Protein AF-A0A7J7SSD9-F1 (afdb_monomer)

InterPro domains:
  IPR002909 IPT domain [PF01833] (37-79)
  IPR013783 Immunoglobulin-like fold [G3DSA:2.60.40.10] (35-80)
  IPR014756 Immunoglobulin E-set [SSF81296] (34-80)
  IPR031148 Plexin family [PTHR22625] (8-79)

Radius of gyration: 19.45 Å; Cα contacts (8 Å, |Δi|>4): 83; chains: 1; bounding box: 34×26×55 Å

Foldseek 3Di:
DDDDPPPDQKAWDKDADPDPDPVRIDTDPDIDGHDDWDWDDKPPPDDDPVDPDDMDTDTPPQVPDDDDWDDDPPDTDDDDD

Sequence (81 aa):
MGHALVGTTSGPVRLCIGECKPEFMTKSHQQYTFVNPSVLSLNPIRGPESGGTMVTITGRYLGAGSSVAVYLGNQTCEFYG

Secondary structure (DSSP, 8-state):
-PPPPTT-SEEEEEEESSS--GGGEEEEEEEEE----EEEEEESS---TT-----EEEEESTT-SS---EEETTEEEPP--

Structure (mmCIF, N/CA/C/O backbone):
data_AF-A0A7J7SSD9-F1
#
_entry.id   AF-A0A7J7SSD9-F1
#
loop_
_atom_site.group_PDB
_atom_site.id
_atom_site.type_symbol
_atom_site.label_atom_id
_atom_site.label_alt_id
_atom_site.label_comp_id
_atom_site.label_asym_id
_atom_site.label_entity_id
_atom_site.label_seq_id
_atom_site.pdbx_PDB_ins_code
_atom_site.Cartn_x
_atom_site.Cartn_y
_atom_site.Cartn_z
_atom_site.occupancy
_atom_site.B_iso_or_equiv
_atom_site.auth_seq_id
_atom_site.auth_comp_id
_atom_site.auth_asym_id
_atom_site.auth_atom_id
_atom_site.pdbx_PDB_model_num
ATOM 1 N N . MET A 1 1 ? 2.419 11.834 -15.894 1.00 37.62 1 MET A N 1
ATOM 2 C CA . MET A 1 1 ? 1.970 10.565 -15.283 1.00 37.62 1 MET A CA 1
ATOM 3 C C . MET A 1 1 ? 1.251 9.779 -16.365 1.00 37.62 1 MET A C 1
ATOM 5 O O . MET A 1 1 ? 0.335 10.325 -16.961 1.00 37.62 1 MET A O 1
ATOM 9 N N . GLY A 1 2 ? 1.745 8.597 -16.738 1.00 40.84 2 GLY A N 1
ATOM 10 C CA . GLY A 1 2 ? 1.163 7.823 -17.838 1.00 40.84 2 GLY A CA 1
ATOM 11 C C . GLY A 1 2 ? -0.167 7.211 -17.415 1.00 40.84 2 GLY A C 1
ATOM 12 O O . GLY A 1 2 ? -0.212 6.472 -16.437 1.00 40.84 2 GLY A O 1
ATOM 13 N N . HIS A 1 3 ? -1.242 7.534 -18.130 1.00 43.19 3 HIS A N 1
ATOM 14 C CA . HIS A 1 3 ? -2.533 6.884 -17.943 1.00 43.19 3 HIS A CA 1
ATOM 15 C C . HIS A 1 3 ? -2.421 5.432 -18.427 1.00 43.19 3 HIS A C 1
ATOM 17 O O . HIS A 1 3 ? -2.104 5.190 -19.592 1.00 43.19 3 HIS A O 1
ATOM 23 N N . ALA A 1 4 ? -2.645 4.467 -17.532 1.00 47.97 4 ALA A N 1
ATOM 24 C CA . ALA A 1 4 ? -2.784 3.068 -17.916 1.00 47.97 4 ALA A CA 1
ATOM 25 C C . ALA A 1 4 ? -3.984 2.937 -18.867 1.00 47.97 4 ALA A C 1
ATOM 27 O O . ALA A 1 4 ? -5.087 3.378 -18.543 1.00 47.97 4 ALA A O 1
ATOM 28 N N . LEU A 1 5 ? -3.757 2.375 -20.057 1.00 52.88 5 LEU A N 1
ATOM 29 C CA . LEU A 1 5 ? -4.815 2.126 -21.033 1.00 52.88 5 LEU A CA 1
ATOM 30 C C . LEU A 1 5 ? -5.844 1.170 -20.420 1.00 52.88 5 LEU A C 1
ATOM 32 O O . LEU A 1 5 ? -5.484 0.105 -19.910 1.00 52.88 5 LEU A O 1
ATOM 36 N N . VAL A 1 6 ? -7.113 1.580 -20.468 1.00 50.81 6 VAL A N 1
ATOM 37 C CA . VAL A 1 6 ? -8.279 0.837 -19.975 1.00 50.81 6 VAL A CA 1
ATOM 38 C C . VAL A 1 6 ? -8.358 -0.492 -20.733 1.00 50.81 6 VAL A C 1
ATOM 40 O O . VAL A 1 6 ? -8.879 -0.557 -21.839 1.00 50.81 6 VAL A O 1
ATOM 43 N N . GLY A 1 7 ? -7.750 -1.540 -20.179 1.00 54.66 7 GLY A N 1
ATOM 44 C CA . GLY A 1 7 ? -7.651 -2.852 -20.825 1.00 54.66 7 GLY A CA 1
ATOM 45 C C . GLY A 1 7 ? -6.506 -3.728 -20.316 1.00 54.66 7 GLY A C 1
ATOM 46 O O . GLY A 1 7 ? -6.609 -4.948 -20.375 1.00 54.66 7 GLY A O 1
ATOM 47 N N . THR A 1 8 ? -5.450 -3.140 -19.748 1.00 58.94 8 THR A N 1
ATOM 48 C CA . THR A 1 8 ? -4.305 -3.898 -19.207 1.00 58.94 8 THR A CA 1
ATOM 49 C C . THR A 1 8 ? -4.109 -3.602 -17.723 1.00 58.94 8 THR A C 1
ATOM 51 O O . THR A 1 8 ? -3.578 -2.556 -17.362 1.00 58.94 8 THR A O 1
ATOM 54 N N . THR A 1 9 ? -4.523 -4.532 -16.853 1.00 83.75 9 THR A N 1
ATOM 55 C CA . THR A 1 9 ? -4.250 -4.492 -15.401 1.00 83.75 9 THR A CA 1
ATOM 56 C C . THR A 1 9 ? -2.833 -4.942 -15.058 1.00 83.75 9 THR A C 1
ATOM 58 O O . THR A 1 9 ? -2.411 -4.788 -13.920 1.00 83.75 9 THR A O 1
ATOM 61 N N . SER A 1 10 ? -2.083 -5.483 -16.019 1.00 91.69 10 SER A N 1
ATOM 62 C CA . SER A 1 10 ? -0.696 -5.909 -15.840 1.00 91.69 10 SER A CA 1
ATOM 63 C C . SER A 1 10 ? 0.131 -5.618 -17.092 1.00 91.69 10 SER A C 1
ATOM 65 O O . SER A 1 10 ? -0.407 -5.528 -18.196 1.00 91.69 10 SER A O 1
ATOM 67 N N . GLY A 1 11 ? 1.444 -5.466 -16.931 1.00 93.88 11 GLY A N 1
ATOM 68 C CA . GLY A 1 11 ? 2.374 -5.265 -18.038 1.00 93.88 11 GLY A CA 1
ATOM 69 C C . GLY A 1 11 ? 3.825 -5.565 -17.653 1.00 93.88 11 GLY A C 1
ATOM 70 O O . GLY A 1 11 ? 4.174 -5.530 -16.474 1.00 93.88 11 GLY A O 1
ATOM 71 N N . PRO A 1 12 ? 4.698 -5.886 -18.622 1.00 95.12 12 PRO A N 1
ATOM 72 C CA . PRO A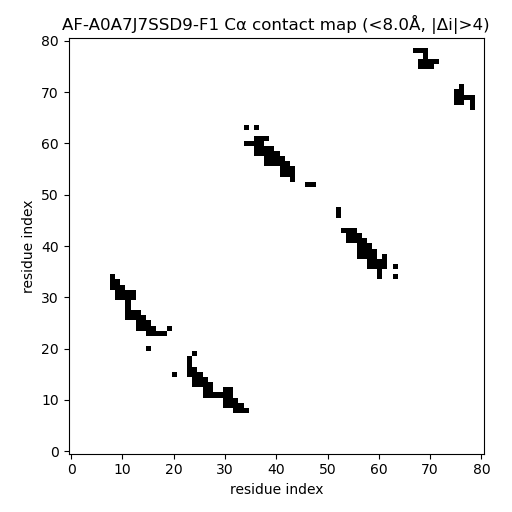 1 12 ? 6.106 -6.128 -18.342 1.00 95.12 12 PRO A CA 1
ATOM 73 C C . PRO A 1 12 ? 6.831 -4.818 -18.021 1.00 95.12 12 PRO A C 1
ATOM 75 O O . PRO A 1 12 ? 6.578 -3.780 -18.638 1.00 95.12 12 PRO A O 1
ATOM 78 N N . VAL A 1 13 ? 7.802 -4.885 -17.116 1.00 95.69 13 VAL A N 1
ATOM 79 C CA . VAL A 1 13 ? 8.773 -3.806 -16.929 1.00 95.69 13 VAL A CA 1
ATOM 80 C C . VAL A 1 13 ? 9.698 -3.794 -18.142 1.00 95.69 13 VAL A C 1
ATOM 82 O O . VAL A 1 13 ? 10.155 -4.848 -18.587 1.00 95.69 13 VAL A O 1
ATOM 85 N N . ARG A 1 14 ? 9.961 -2.610 -18.698 1.00 95.00 14 ARG A N 1
ATOM 86 C CA . ARG A 1 14 ? 10.868 -2.415 -19.837 1.00 95.00 14 ARG A CA 1
ATOM 87 C C . ARG A 1 14 ? 12.094 -1.644 -19.375 1.00 95.00 14 ARG A C 1
ATOM 89 O O . ARG A 1 14 ? 11.952 -0.619 -18.716 1.00 95.00 14 ARG A O 1
ATOM 96 N N . LEU A 1 15 ? 13.269 -2.118 -19.769 1.00 96.75 15 LEU A N 1
ATOM 97 C CA . LEU A 1 15 ? 14.542 -1.437 -19.557 1.00 96.75 15 LEU A CA 1
ATOM 98 C C . LEU A 1 15 ? 15.200 -1.184 -20.916 1.00 96.75 15 LEU A C 1
ATOM 100 O O . LEU A 1 15 ? 15.213 -2.080 -21.762 1.00 96.75 15 LEU A O 1
ATOM 104 N N . CYS A 1 16 ? 15.744 0.018 -21.105 1.00 96.75 16 CYS A N 1
ATOM 105 C CA . CYS A 1 16 ? 16.598 0.366 -22.240 1.00 96.75 16 CYS A CA 1
ATOM 106 C C . CYS A 1 16 ? 17.964 0.808 -21.715 1.00 96.75 16 CYS A C 1
ATOM 108 O O . CYS A 1 16 ? 18.033 1.633 -20.802 1.00 96.75 16 CYS A O 1
ATOM 110 N N . ILE A 1 17 ? 19.040 0.286 -22.299 1.00 96.38 17 ILE A N 1
ATOM 111 C CA . ILE A 1 17 ? 20.402 0.728 -21.995 1.00 96.38 17 ILE A CA 1
ATOM 112 C C . ILE A 1 17 ? 20.750 1.864 -22.959 1.00 96.38 17 ILE A C 1
ATOM 114 O O . ILE A 1 17 ? 21.057 1.629 -24.124 1.00 96.38 17 ILE A O 1
ATOM 118 N N . GLY A 1 18 ? 20.667 3.107 -22.483 1.00 93.88 18 GLY A N 1
ATOM 119 C CA . GLY A 1 18 ? 20.854 4.289 -23.326 1.00 93.88 18 GLY A CA 1
ATOM 120 C C . GLY A 1 18 ? 19.698 4.462 -24.314 1.00 93.88 18 GLY A C 1
ATOM 121 O O . GLY A 1 18 ? 18.648 4.986 -23.949 1.00 93.88 18 GLY A O 1
ATOM 122 N N . GLU A 1 19 ? 19.877 4.010 -25.556 1.00 92.25 19 GLU A N 1
ATOM 123 C CA . GLU A 1 19 ? 18.852 4.074 -26.603 1.00 92.25 19 GLU A CA 1
ATOM 124 C C . GLU A 1 19 ? 17.974 2.813 -26.616 1.00 92.25 19 GLU A C 1
ATOM 126 O O . GLU A 1 19 ? 18.457 1.692 -26.471 1.00 92.25 19 GLU A O 1
ATOM 131 N N . CYS A 1 20 ? 16.670 2.967 -26.864 1.00 93.25 20 CYS A N 1
ATOM 132 C CA . CYS A 1 20 ? 15.733 1.843 -26.977 1.00 93.25 20 CYS A CA 1
ATOM 133 C C . CYS A 1 20 ? 15.809 1.144 -28.351 1.00 93.25 20 CYS A C 1
ATOM 135 O O . CYS A 1 20 ? 14.801 1.016 -29.049 1.00 93.25 20 CYS A O 1
ATOM 137 N N . LYS A 1 21 ? 17.006 0.700 -28.750 1.00 95.94 21 LYS A N 1
ATOM 138 C CA . LYS A 1 21 ? 17.204 -0.185 -29.909 1.00 95.94 21 LYS A CA 1
ATOM 139 C C . LYS A 1 21 ? 16.929 -1.640 -29.517 1.00 95.94 21 LYS A C 1
ATOM 141 O O . LYS A 1 21 ? 17.171 -1.987 -28.360 1.00 95.94 21 LYS A O 1
ATOM 146 N N . PRO A 1 22 ? 16.445 -2.501 -30.432 1.00 93.69 22 PRO A N 1
ATOM 147 C CA . PRO A 1 22 ? 16.095 -3.886 -30.113 1.00 93.69 22 PRO A CA 1
ATOM 148 C C . PRO A 1 22 ? 17.196 -4.660 -29.372 1.00 93.69 22 PRO A C 1
ATOM 150 O O . PRO A 1 22 ? 16.881 -5.381 -28.430 1.00 93.69 22 PRO A O 1
ATOM 153 N N . GLU A 1 23 ? 18.468 -4.461 -29.728 1.00 94.94 23 GLU A N 1
ATOM 154 C CA . GLU A 1 23 ? 19.621 -5.091 -29.067 1.00 94.94 23 GLU A CA 1
ATOM 155 C C . GLU A 1 23 ? 19.909 -4.600 -27.633 1.00 94.94 23 GLU A C 1
ATOM 157 O O . GLU A 1 23 ? 20.552 -5.310 -26.864 1.00 94.94 23 GLU A O 1
ATOM 162 N N . PHE A 1 24 ? 19.418 -3.418 -27.246 1.00 96.62 24 PHE A N 1
ATOM 163 C CA . PHE A 1 24 ? 19.656 -2.797 -25.932 1.00 96.62 24 PHE A CA 1
ATOM 164 C C . PHE A 1 24 ? 18.399 -2.731 -25.061 1.00 96.62 24 PHE A C 1
ATOM 166 O O . PHE A 1 24 ? 18.355 -2.006 -24.062 1.00 96.62 24 PHE A O 1
ATOM 173 N N . MET A 1 25 ? 17.365 -3.486 -25.431 1.00 97.12 25 MET A N 1
ATOM 174 C CA . MET A 1 25 ? 16.113 -3.563 -24.697 1.00 97.12 25 MET A CA 1
ATOM 175 C C . MET A 1 25 ? 15.926 -4.924 -24.043 1.00 97.12 25 MET A C 1
ATOM 177 O O . MET A 1 25 ? 16.126 -5.967 -24.656 1.00 97.12 25 MET A O 1
ATOM 181 N N . THR A 1 26 ? 15.420 -4.912 -22.815 1.00 95.88 26 THR A N 1
ATOM 182 C CA . THR A 1 26 ? 14.938 -6.126 -22.155 1.00 95.88 26 THR A CA 1
ATOM 183 C C . THR A 1 26 ? 13.577 -5.900 -21.507 1.00 95.88 26 THR A C 1
ATOM 185 O O . THR A 1 26 ? 13.135 -4.765 -21.284 1.00 95.88 26 THR A O 1
ATOM 188 N N . LYS A 1 27 ? 12.881 -7.006 -21.251 1.00 96.81 27 LYS A N 1
ATOM 189 C CA . LYS A 1 27 ? 11.580 -7.048 -20.588 1.00 96.81 27 LYS A CA 1
ATOM 190 C C . LYS A 1 27 ? 11.659 -7.996 -19.400 1.00 96.81 27 LYS A C 1
ATOM 192 O O . LYS A 1 27 ? 12.326 -9.025 -19.475 1.00 96.81 27 LYS A O 1
ATOM 197 N N . SER A 1 28 ? 10.962 -7.668 -18.319 1.00 96.94 28 SER A N 1
ATOM 198 C CA . SER A 1 28 ? 10.846 -8.577 -17.181 1.00 96.94 28 SER A CA 1
ATOM 199 C C . SER A 1 28 ? 10.137 -9.874 -17.579 1.00 96.94 28 SER A C 1
ATOM 201 O O . SER A 1 28 ? 9.180 -9.857 -18.353 1.00 96.94 28 SER A O 1
ATOM 203 N N . HIS A 1 29 ? 10.584 -10.998 -17.013 1.00 96.25 29 HIS A N 1
ATOM 204 C CA . HIS A 1 29 ? 9.921 -12.291 -17.199 1.00 96.25 29 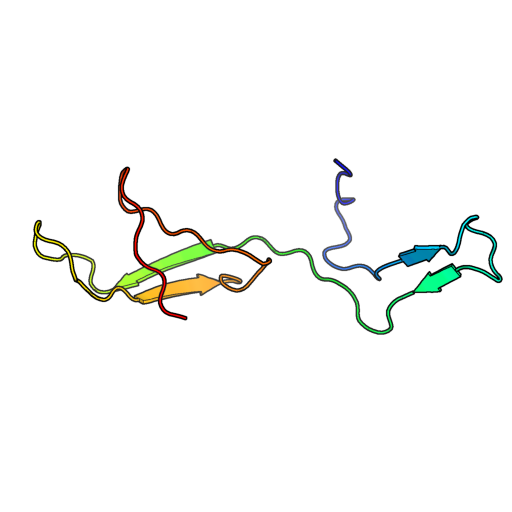HIS A CA 1
ATOM 205 C C . HIS A 1 29 ? 8.527 -12.304 -16.546 1.00 96.25 29 HIS A C 1
ATOM 207 O O . HIS A 1 29 ? 7.567 -12.811 -17.119 1.00 96.25 29 HIS A O 1
ATOM 213 N N . GLN A 1 30 ? 8.406 -11.692 -15.362 1.00 95.69 30 GLN A N 1
ATOM 214 C CA . GLN A 1 30 ? 7.134 -11.511 -14.662 1.00 95.69 30 GLN A CA 1
ATOM 215 C C . GLN A 1 30 ? 6.477 -10.180 -15.045 1.00 95.69 30 GLN A C 1
ATOM 217 O O . GLN A 1 30 ? 7.160 -9.167 -15.214 1.00 95.69 30 GLN A O 1
ATOM 222 N N . GLN A 1 31 ? 5.147 -10.159 -15.132 1.00 94.75 31 GLN A N 1
ATOM 223 C CA . GLN A 1 31 ? 4.388 -8.926 -15.346 1.00 94.75 31 GLN A CA 1
ATOM 224 C C . GLN A 1 31 ? 4.160 -8.180 -14.026 1.00 94.75 31 GLN A C 1
ATOM 226 O O . GLN A 1 31 ? 3.779 -8.780 -13.019 1.00 94.75 31 GLN A O 1
ATOM 231 N N . TYR A 1 32 ? 4.345 -6.862 -14.051 1.00 95.00 32 TYR A N 1
ATOM 232 C CA . TYR A 1 32 ? 3.910 -5.959 -12.993 1.00 95.00 32 TYR A CA 1
ATOM 233 C C . TYR A 1 32 ? 2.390 -5.811 -13.046 1.00 95.00 32 TYR A C 1
ATOM 235 O O . TYR A 1 32 ? 1.836 -5.645 -14.129 1.00 95.00 32 TYR A O 1
ATOM 243 N N . THR A 1 33 ? 1.719 -5.868 -11.897 1.00 93.69 33 THR A N 1
ATOM 244 C CA . THR A 1 33 ? 0.254 -5.796 -11.818 1.00 93.69 33 THR A CA 1
ATOM 245 C C . THR A 1 33 ? -0.177 -4.522 -11.109 1.00 93.69 33 THR A C 1
ATOM 247 O O . THR A 1 33 ? 0.277 -4.223 -10.008 1.00 93.69 33 THR A O 1
ATOM 250 N N . PHE A 1 34 ? -1.078 -3.791 -11.751 1.00 93.69 34 PHE A N 1
ATOM 251 C CA . PHE A 1 34 ? -1.746 -2.611 -11.236 1.00 93.69 34 PHE A CA 1
ATOM 252 C C . PHE A 1 34 ? -3.029 -3.037 -10.530 1.00 93.69 34 PHE A C 1
ATOM 254 O O . PHE A 1 34 ? -3.896 -3.696 -11.106 1.00 93.69 34 PHE A O 1
ATOM 261 N N . VAL A 1 35 ? -3.146 -2.644 -9.268 1.00 93.00 35 VAL A N 1
ATOM 262 C CA . VAL A 1 35 ? -4.283 -2.958 -8.404 1.00 93.00 35 VAL A CA 1
ATOM 263 C C . VAL A 1 35 ? -4.741 -1.699 -7.687 1.00 93.00 35 VAL A C 1
ATOM 265 O O . VAL A 1 35 ? -3.971 -0.753 -7.532 1.00 93.00 35 VAL A O 1
ATOM 268 N N . ASN A 1 36 ? -5.993 -1.699 -7.236 1.00 93.50 36 ASN A N 1
ATOM 269 C CA . ASN A 1 36 ? -6.523 -0.657 -6.368 1.00 93.50 36 ASN A CA 1
ATOM 270 C C . ASN A 1 36 ? -6.723 -1.237 -4.956 1.00 93.50 36 ASN A C 1
ATOM 272 O O . ASN A 1 36 ? -7.600 -2.094 -4.791 1.00 93.50 36 ASN A O 1
ATOM 276 N N . PRO A 1 37 ? -5.911 -0.844 -3.958 1.00 95.44 37 PRO A N 1
ATOM 277 C CA . PRO A 1 37 ? -6.101 -1.268 -2.576 1.00 95.44 37 PRO A CA 1
ATOM 278 C C . PRO A 1 37 ? -7.461 -0.829 -2.032 1.00 95.44 37 PRO A C 1
ATOM 280 O O . PRO A 1 37 ? -7.895 0.300 -2.244 1.00 95.44 37 PRO A O 1
ATOM 283 N N . SER A 1 38 ? -8.136 -1.715 -1.302 1.00 96.31 38 SER A N 1
ATOM 284 C CA . SER A 1 38 ? -9.441 -1.414 -0.706 1.00 96.31 38 SER A CA 1
ATOM 285 C C . SER A 1 38 ? -9.545 -1.981 0.703 1.00 96.31 38 SER A C 1
ATOM 287 O O . SER A 1 38 ? -9.358 -3.185 0.894 1.00 96.31 38 SER A O 1
ATOM 289 N N . VAL A 1 39 ? -9.900 -1.141 1.671 1.00 97.19 39 VAL A N 1
ATOM 290 C CA . VAL A 1 39 ? -10.179 -1.555 3.052 1.00 97.19 39 VAL A CA 1
ATOM 291 C C . VAL A 1 39 ? -11.615 -2.073 3.156 1.00 97.19 39 VAL A C 1
ATOM 293 O 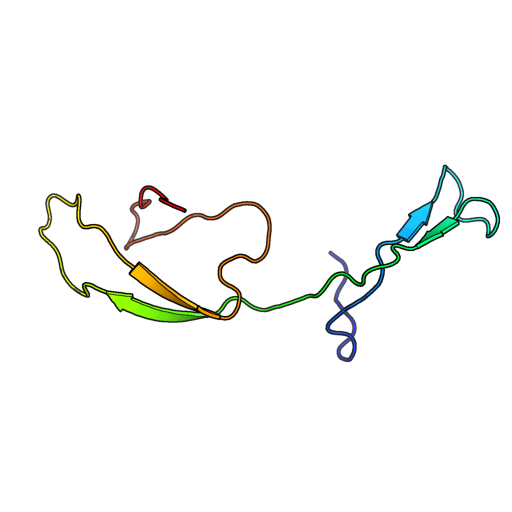O . VAL A 1 39 ? -12.529 -1.478 2.592 1.00 97.19 39 VAL A O 1
ATOM 296 N N . LEU A 1 40 ? -11.808 -3.185 3.867 1.00 97.50 40 LEU A N 1
ATOM 297 C CA . LEU A 1 40 ? -13.112 -3.811 4.096 1.00 97.50 40 LEU A CA 1
ATOM 298 C C . LEU A 1 40 ? -13.566 -3.664 5.549 1.00 97.50 40 LEU A C 1
ATOM 300 O O . LEU A 1 40 ? -14.716 -3.320 5.804 1.00 97.50 40 LEU A O 1
ATOM 304 N N . SER A 1 41 ? -12.684 -3.960 6.500 1.00 97.81 41 SER A N 1
ATO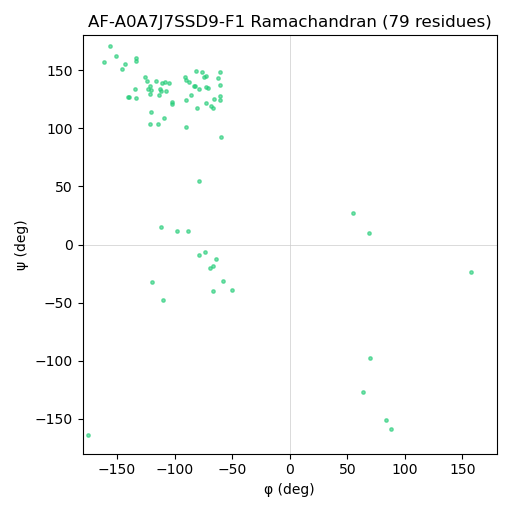M 305 C CA . SER A 1 41 ? -13.021 -3.925 7.919 1.00 97.81 41 SER A CA 1
ATOM 306 C C . SER A 1 41 ? -11.811 -3.607 8.786 1.00 97.81 41 SER A C 1
ATOM 30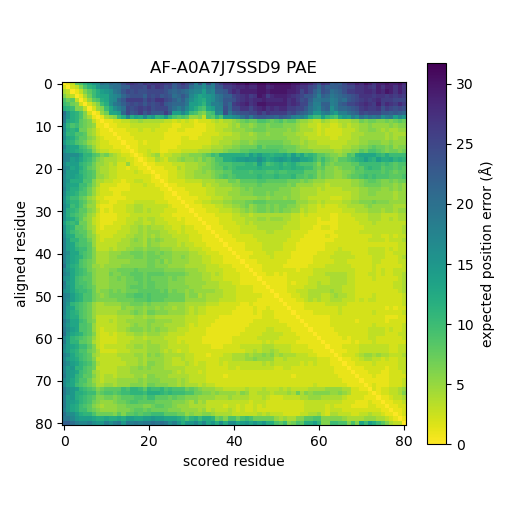8 O O . SER A 1 41 ? -10.658 -3.720 8.364 1.00 97.81 41 SER A O 1
ATOM 310 N N . LEU A 1 42 ? -12.106 -3.196 10.014 1.00 96.94 42 LEU A N 1
ATOM 311 C CA . LEU A 1 42 ? -11.140 -2.809 11.026 1.00 96.94 42 LEU A CA 1
ATOM 312 C C . LEU A 1 42 ? -11.536 -3.474 12.348 1.00 96.94 42 LEU A C 1
ATOM 314 O O . LEU A 1 42 ? -12.709 -3.450 12.718 1.00 96.94 42 LEU A O 1
ATOM 318 N N . ASN A 1 43 ? -10.580 -4.079 13.051 1.00 97.06 43 ASN A N 1
ATOM 319 C CA . ASN A 1 43 ? -10.814 -4.732 14.336 1.00 97.06 43 ASN A CA 1
ATOM 320 C C . ASN A 1 43 ? -9.647 -4.478 15.310 1.00 97.06 43 ASN A C 1
ATOM 322 O O . ASN A 1 43 ? -8.514 -4.789 14.949 1.00 97.06 43 ASN A O 1
ATOM 326 N N . PRO A 1 44 ? -9.889 -3.984 16.537 1.00 97.31 44 PRO A N 1
ATOM 327 C CA . PRO A 1 44 ? -11.187 -3.595 17.092 1.00 97.31 44 PRO A CA 1
ATOM 328 C C . PRO A 1 44 ? -11.676 -2.245 16.543 1.00 97.31 44 PRO A C 1
ATOM 330 O O . PRO A 1 44 ? -10.882 -1.351 16.284 1.00 97.31 44 PRO A O 1
ATOM 333 N N . ILE A 1 45 ? -12.999 -2.067 16.422 1.00 96.75 45 ILE A N 1
ATOM 334 C CA . ILE A 1 45 ? -13.615 -0.811 15.933 1.00 96.75 45 ILE A CA 1
ATOM 335 C C . ILE A 1 45 ? -13.577 0.347 16.947 1.00 96.75 45 ILE A C 1
ATOM 337 O O . ILE A 1 45 ? -14.014 1.454 16.641 1.00 96.75 45 ILE A O 1
ATOM 341 N N . ARG A 1 46 ? -13.130 0.083 18.178 1.00 96.06 46 ARG A N 1
ATOM 342 C CA . ARG A 1 46 ? -13.045 1.043 19.283 1.00 96.06 46 ARG A CA 1
ATOM 343 C C . ARG A 1 46 ? -11.821 0.736 20.139 1.00 96.06 46 ARG A C 1
ATOM 345 O O . ARG A 1 46 ? -11.441 -0.425 20.271 1.00 96.06 46 ARG A O 1
ATOM 352 N N . GLY A 1 47 ? -11.276 1.772 20.762 1.00 96.31 47 GLY A N 1
ATOM 353 C CA . GLY A 1 47 ? -10.179 1.699 21.721 1.00 96.31 47 GLY A CA 1
ATOM 354 C C . GLY A 1 47 ? -10.196 2.912 22.660 1.00 96.31 47 GLY A C 1
ATOM 355 O O . GLY A 1 47 ? -10.992 3.831 22.441 1.00 96.31 47 GLY A O 1
ATOM 356 N N . PRO A 1 48 ? -9.376 2.911 23.721 1.00 97.81 48 PRO A N 1
ATOM 357 C CA . PRO A 1 48 ? -9.199 4.066 24.595 1.00 97.81 48 PRO A CA 1
ATOM 358 C C . PRO A 1 48 ? -8.655 5.283 23.837 1.00 97.81 48 PRO A C 1
ATOM 360 O O . PRO A 1 48 ? -7.844 5.149 22.922 1.00 97.81 48 PRO A O 1
ATOM 363 N N . GLU A 1 49 ? -9.046 6.479 24.283 1.00 95.56 49 GLU A N 1
ATOM 364 C CA . GLU A 1 49 ? -8.560 7.757 23.739 1.00 95.56 49 GLU A CA 1
ATOM 365 C C . GLU A 1 49 ? -7.034 7.891 23.832 1.00 95.56 49 GLU A C 1
ATOM 367 O O . GLU A 1 49 ? -6.402 8.459 22.947 1.00 95.56 49 GLU A O 1
ATOM 372 N N . SER A 1 50 ? -6.425 7.294 24.861 1.00 96.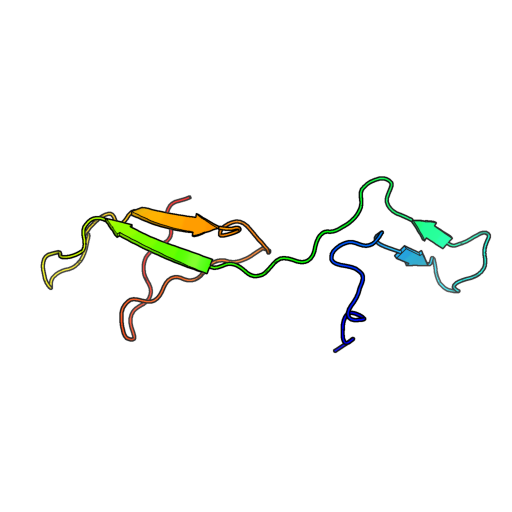50 50 SER A N 1
ATOM 373 C CA . SER A 1 50 ? -4.971 7.275 25.046 1.00 96.50 50 SER A CA 1
ATOM 374 C C . SER A 1 50 ? -4.202 6.527 23.943 1.00 96.50 50 SER A C 1
ATOM 376 O O . SER A 1 50 ? -2.981 6.644 23.886 1.00 96.50 50 SER A O 1
ATOM 378 N N . GLY A 1 51 ? -4.874 5.763 23.073 1.00 96.19 51 GLY A N 1
ATOM 379 C CA . GLY A 1 51 ? -4.243 5.031 21.973 1.00 96.19 51 GLY A CA 1
ATOM 380 C C . GLY A 1 51 ? -3.662 3.674 22.385 1.00 96.19 51 GLY A C 1
ATOM 381 O O . GLY A 1 51 ? -4.196 2.991 23.256 1.00 96.19 51 GLY A O 1
ATOM 382 N N . GLY A 1 52 ? -2.609 3.229 21.689 1.00 95.38 52 GLY A N 1
ATOM 383 C CA . GLY A 1 52 ? -1.938 1.943 21.951 1.00 95.38 52 GLY A CA 1
ATOM 384 C C . GLY A 1 52 ? -2.761 0.695 21.604 1.00 95.38 52 GLY A C 1
ATOM 385 O O . GLY A 1 52 ? -2.385 -0.421 21.951 1.00 95.38 52 GLY A O 1
ATOM 386 N N . THR A 1 53 ? -3.900 0.864 20.928 1.00 95.75 53 THR A N 1
ATOM 387 C CA . THR A 1 53 ? -4.744 -0.260 20.516 1.00 95.75 53 THR A CA 1
ATOM 388 C C . THR A 1 53 ? -4.172 -0.895 19.258 1.00 95.75 53 THR A C 1
ATOM 390 O O . THR A 1 53 ? -4.120 -0.251 18.213 1.00 95.75 53 THR A O 1
ATOM 393 N N . MET A 1 54 ? -3.781 -2.167 19.341 1.00 96.50 54 MET A N 1
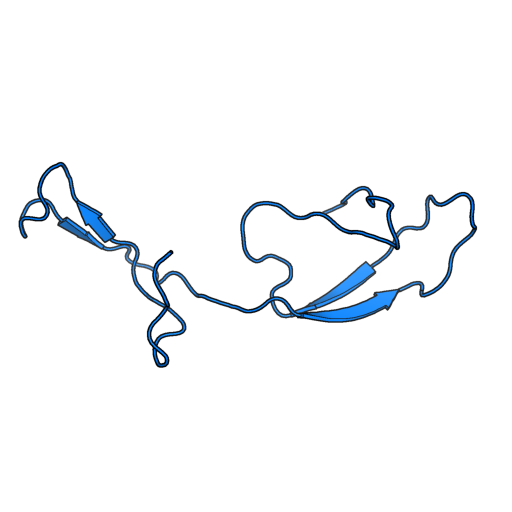ATOM 394 C CA . MET A 1 54 ? -3.387 -2.931 18.161 1.00 96.50 54 MET A CA 1
ATOM 395 C C . MET A 1 54 ? -4.608 -3.141 17.264 1.00 96.50 54 MET A C 1
ATOM 397 O O . MET A 1 54 ? -5.589 -3.767 17.669 1.00 96.50 54 MET A O 1
ATOM 401 N N . VAL A 1 55 ? -4.542 -2.605 16.049 1.00 96.38 55 VAL A N 1
ATOM 402 C CA . VAL A 1 55 ? -5.641 -2.643 15.085 1.00 96.38 55 VAL A CA 1
ATOM 403 C C . VAL A 1 55 ? -5.266 -3.530 13.907 1.00 96.38 55 VAL A C 1
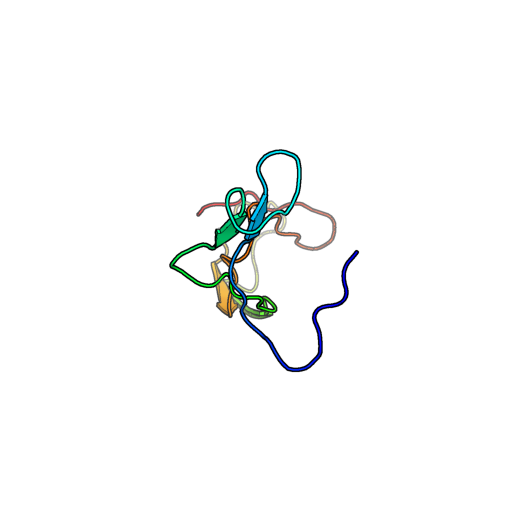ATOM 405 O O . VAL A 1 55 ? -4.202 -3.399 13.315 1.00 96.38 55 VAL A O 1
ATOM 408 N N . THR A 1 56 ? -6.177 -4.421 13.539 1.00 96.94 56 THR A N 1
ATOM 409 C CA . THR A 1 56 ? -6.101 -5.255 12.341 1.00 96.94 56 THR A CA 1
ATOM 410 C C . THR A 1 56 ? -7.013 -4.679 11.265 1.00 96.94 56 THR A C 1
ATOM 412 O O . THR A 1 56 ? -8.225 -4.569 11.464 1.00 96.94 56 THR A O 1
ATOM 415 N N . ILE A 1 57 ? -6.441 -4.336 10.111 1.00 96.81 57 ILE A N 1
ATOM 416 C CA . ILE A 1 57 ? -7.180 -3.871 8.932 1.00 96.81 57 ILE A CA 1
ATOM 417 C C . ILE A 1 57 ? -7.272 -5.027 7.938 1.00 96.81 57 ILE A C 1
ATOM 419 O O . ILE A 1 57 ? -6.258 -5.566 7.502 1.00 96.81 57 ILE A O 1
ATOM 423 N N . THR A 1 58 ? -8.491 -5.404 7.560 1.00 97.62 58 THR A N 1
ATOM 424 C CA . THR A 1 58 ? -8.742 -6.422 6.532 1.00 97.62 58 THR A CA 1
ATOM 425 C C . THR A 1 58 ? -9.203 -5.746 5.251 1.00 97.62 58 THR A C 1
ATOM 427 O O . THR A 1 58 ? -10.007 -4.813 5.277 1.00 97.62 58 THR A O 1
ATOM 430 N N . GLY A 1 59 ? -8.716 -6.218 4.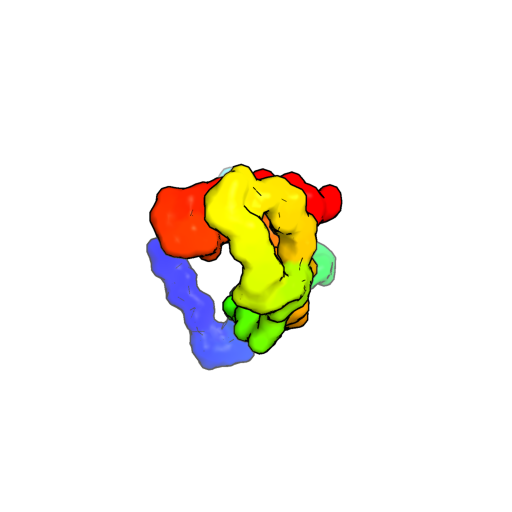108 1.00 97.25 59 GLY A N 1
ATOM 431 C CA . GLY A 1 59 ? -9.022 -5.628 2.812 1.00 97.25 59 GLY A CA 1
ATOM 432 C C . GLY A 1 59 ? -8.430 -6.421 1.655 1.00 97.25 59 GLY A C 1
ATOM 433 O O . GLY A 1 59 ? -8.031 -7.574 1.808 1.00 97.25 59 GLY A O 1
ATOM 434 N N . ARG A 1 60 ? -8.370 -5.793 0.483 1.00 97.12 60 ARG A N 1
ATOM 435 C CA . ARG A 1 60 ? -7.777 -6.351 -0.737 1.00 97.12 60 ARG A CA 1
ATOM 436 C C . ARG A 1 60 ? -6.573 -5.515 -1.140 1.00 97.12 60 ARG A C 1
ATOM 438 O O . ARG A 1 60 ? -6.620 -4.291 -1.050 1.00 97.12 60 ARG A O 1
ATOM 445 N N . TYR A 1 61 ? -5.520 -6.188 -1.599 1.00 96.69 61 TYR A N 1
ATOM 446 C CA . TYR A 1 61 ? -4.301 -5.569 -2.134 1.00 96.69 61 TYR A CA 1
ATOM 447 C C . TYR A 1 61 ? -3.607 -4.560 -1.196 1.00 96.69 61 TYR A C 1
ATOM 449 O O . TYR A 1 61 ? -2.918 -3.663 -1.668 1.00 96.69 61 TYR A O 1
ATOM 457 N N . LEU A 1 62 ? -3.761 -4.697 0.126 1.00 95.69 62 LEU A N 1
ATOM 458 C CA . LEU A 1 62 ? -3.197 -3.747 1.100 1.00 95.69 62 LEU A CA 1
ATOM 459 C C . LEU A 1 62 ? -1.658 -3.745 1.145 1.00 95.69 62 LEU A C 1
ATOM 461 O O . LEU A 1 62 ? -1.070 -2.776 1.604 1.00 95.69 62 LEU A O 1
ATOM 465 N N . GLY A 1 63 ? -1.012 -4.801 0.640 1.00 93.81 63 GLY A N 1
ATOM 466 C CA . GLY A 1 63 ? 0.446 -4.878 0.488 1.00 93.81 63 GLY A CA 1
ATOM 467 C C . GLY A 1 63 ? 0.980 -4.328 -0.841 1.00 93.81 63 GLY A C 1
ATOM 468 O O . GLY A 1 63 ? 2.120 -4.610 -1.193 1.00 93.81 63 GLY A O 1
ATOM 469 N N . ALA A 1 64 ? 0.163 -3.628 -1.636 1.00 95.31 64 ALA A N 1
ATOM 470 C CA . ALA A 1 64 ? 0.616 -3.047 -2.896 1.00 95.31 64 ALA A CA 1
ATOM 471 C C . ALA A 1 64 ? 1.493 -1.803 -2.667 1.00 95.31 64 ALA A C 1
ATOM 473 O O . ALA A 1 64 ? 1.212 -0.982 -1.798 1.00 95.31 64 ALA A O 1
ATOM 474 N N . GLY A 1 65 ? 2.505 -1.620 -3.516 1.00 94.06 65 GLY A N 1
ATOM 475 C CA . GLY A 1 65 ? 3.424 -0.484 -3.432 1.00 94.06 65 GLY A CA 1
ATOM 476 C C . GLY A 1 65 ? 4.611 -0.748 -2.503 1.00 94.06 65 GLY A C 1
ATOM 477 O O . GLY A 1 65 ? 4.994 -1.894 -2.292 1.00 94.06 65 GLY A O 1
ATOM 478 N N . SER A 1 66 ? 5.236 0.325 -2.016 1.00 94.38 66 SER A N 1
ATOM 479 C CA . SER A 1 66 ? 6.475 0.248 -1.220 1.00 94.38 66 SER A CA 1
ATOM 480 C C . SER A 1 66 ? 6.340 0.818 0.188 1.00 94.38 66 SER A C 1
ATOM 482 O O . SER A 1 66 ? 6.990 0.322 1.100 1.00 94.38 66 SER A O 1
ATOM 484 N N . SER A 1 67 ? 5.506 1.844 0.370 1.00 94.69 67 SER A N 1
ATOM 485 C CA . SER A 1 67 ? 5.337 2.536 1.649 1.00 94.69 67 SER A CA 1
ATOM 486 C C . SER A 1 67 ? 3.876 2.517 2.065 1.00 94.69 67 SER A C 1
ATOM 488 O O . SER A 1 67 ? 2.991 2.717 1.232 1.00 94.69 67 SER A O 1
ATOM 490 N N . VAL A 1 68 ? 3.637 2.327 3.361 1.00 94.88 68 VAL A N 1
ATOM 491 C CA . VAL A 1 68 ? 2.304 2.313 3.966 1.00 94.88 68 VAL A CA 1
ATOM 492 C C . VAL A 1 68 ? 2.256 3.371 5.061 1.00 94.88 68 VAL A C 1
ATOM 494 O O . VAL A 1 68 ? 3.161 3.460 5.886 1.00 94.88 68 VAL A O 1
ATOM 497 N N . ALA A 1 69 ? 1.192 4.168 5.069 1.00 95.31 69 ALA A N 1
ATOM 498 C CA . ALA A 1 69 ? 0.874 5.093 6.147 1.00 95.31 69 ALA A CA 1
ATOM 499 C C . ALA A 1 69 ? -0.610 4.942 6.485 1.00 95.31 69 ALA A C 1
ATOM 501 O O . ALA A 1 69 ? -1.466 5.022 5.602 1.00 95.31 69 ALA A O 1
ATOM 502 N N . VAL A 1 70 ? -0.906 4.689 7.758 1.00 95.75 70 VAL A N 1
ATOM 503 C CA . VAL A 1 70 ? -2.272 4.498 8.255 1.00 95.75 70 VAL A CA 1
ATOM 504 C C . VAL A 1 70 ? -2.666 5.722 9.071 1.00 95.75 70 VAL A C 1
ATOM 506 O O . VAL A 1 70 ? -1.910 6.155 9.939 1.00 95.75 70 VAL A O 1
ATOM 509 N N . TYR A 1 71 ? -3.857 6.259 8.805 1.00 95.50 71 TYR A N 1
ATOM 510 C CA . TYR A 1 71 ? -4.380 7.448 9.472 1.00 95.50 71 TYR A CA 1
ATOM 511 C C . TYR A 1 71 ? -5.704 7.138 10.171 1.00 95.50 71 TYR A C 1
ATOM 513 O O . TYR A 1 71 ? -6.625 6.601 9.555 1.00 95.50 71 TYR A O 1
ATOM 521 N N . LEU A 1 72 ? -5.805 7.504 11.450 1.00 94.19 72 LEU A N 1
ATOM 522 C CA . LEU A 1 72 ? -7.058 7.529 12.205 1.00 94.19 72 LEU A CA 1
ATOM 523 C C . LEU A 1 72 ? -7.348 8.994 12.555 1.00 94.19 72 LEU A C 1
ATOM 525 O O . LEU A 1 72 ? -6.684 9.591 13.403 1.00 94.19 72 LEU A O 1
ATOM 529 N N . GLY A 1 73 ? -8.297 9.605 11.842 1.00 92.44 73 GLY A N 1
ATOM 530 C CA . GLY A 1 73 ? -8.455 11.062 11.853 1.00 92.44 73 GLY A CA 1
ATOM 531 C C . GLY A 1 73 ? -7.211 11.747 11.275 1.00 92.44 73 GLY A C 1
ATOM 532 O O . GLY A 1 73 ? -6.762 11.390 10.190 1.00 92.44 73 GLY A O 1
ATOM 533 N N . ASN A 1 74 ? -6.633 12.696 12.016 1.00 93.94 74 ASN A N 1
ATOM 534 C CA . ASN A 1 74 ? -5.409 13.413 11.621 1.00 93.94 74 ASN A CA 1
ATOM 535 C C . ASN A 1 74 ? -4.127 12.836 12.255 1.00 93.94 74 ASN A C 1
ATOM 537 O O . ASN A 1 74 ? -3.088 13.490 12.220 1.00 93.94 74 ASN A O 1
ATOM 541 N N . GLN A 1 75 ? -4.194 11.651 12.868 1.00 94.38 75 GLN A N 1
ATOM 542 C CA . GLN A 1 75 ? -3.058 11.022 13.546 1.00 94.38 75 GLN A CA 1
ATOM 543 C C . GLN A 1 75 ? -2.541 9.823 12.753 1.00 94.38 75 GLN A C 1
ATOM 545 O O . GLN A 1 75 ? -3.325 9.036 12.216 1.00 94.38 75 GLN A O 1
ATOM 550 N N . THR A 1 76 ? -1.218 9.677 12.699 1.00 96.19 76 THR A N 1
ATOM 551 C CA . THR A 1 76 ? -0.554 8.506 12.118 1.00 96.19 76 THR A CA 1
ATOM 552 C C . THR A 1 76 ? -0.573 7.344 13.102 1.00 96.19 76 THR A C 1
ATOM 554 O O . THR A 1 76 ? -0.227 7.516 14.269 1.00 96.19 76 THR A O 1
ATOM 557 N N . CYS A 1 77 ? -0.926 6.155 12.625 1.00 95.50 77 CYS A N 1
ATOM 558 C CA . CYS A 1 77 ? -0.763 4.916 13.373 1.00 95.50 77 CYS A CA 1
ATOM 559 C C . CYS A 1 77 ? 0.636 4.347 13.132 1.00 95.50 77 CYS A C 1
ATOM 561 O O . CYS A 1 77 ? 1.120 4.343 11.998 1.00 95.50 77 CYS A O 1
ATOM 563 N N . GLU A 1 78 ? 1.261 3.828 14.186 1.00 95.75 78 GLU A N 1
ATOM 564 C CA . GLU A 1 78 ? 2.483 3.045 14.045 1.00 95.75 78 GLU A CA 1
ATOM 565 C C . GLU A 1 78 ? 2.163 1.750 13.290 1.00 95.75 78 GLU A C 1
ATOM 567 O O . GLU A 1 78 ? 1.225 1.025 13.636 1.00 95.75 78 GLU A O 1
ATOM 572 N N . PHE A 1 79 ? 2.893 1.509 12.204 1.00 93.56 79 PHE A N 1
ATOM 573 C CA . PHE A 1 79 ? 2.688 0.342 11.362 1.00 93.56 79 PHE A CA 1
ATOM 574 C C . PHE A 1 79 ? 3.475 -0.846 11.912 1.00 93.56 79 PHE A C 1
ATOM 576 O O . PHE A 1 79 ? 4.684 -0.759 12.109 1.00 93.56 79 PHE A O 1
ATOM 583 N N . TYR A 1 80 ? 2.777 -1.963 12.086 1.00 85.56 80 TYR A N 1
ATOM 584 C CA . TYR A 1 80 ? 3.354 -3.257 12.417 1.00 85.56 80 TYR A CA 1
ATOM 585 C C . TYR A 1 80 ? 2.974 -4.223 11.296 1.00 85.56 80 TYR A C 1
ATOM 587 O O . TYR A 1 80 ? 1.787 -4.486 11.086 1.00 85.56 80 TYR A O 1
ATOM 595 N N . GLY A 1 81 ? 3.968 -4.698 10.548 1.00 68.50 81 GLY A N 1
ATOM 596 C CA . GLY A 1 81 ? 3.801 -5.583 9.396 1.00 68.50 81 GLY A CA 1
ATOM 597 C C . GLY A 1 81 ? 4.952 -6.556 9.253 1.00 68.50 81 GLY A C 1
ATOM 598 O O . GLY A 1 81 ? 6.037 -6.263 9.803 1.00 68.50 81 GLY A O 1
#

Organism: Myotis myotis (NCBI:txid51298)

Solvent-accessible surface area (backbone atoms only — not comparable to full-atom values): 5647 Å² total; per-residue (Å²): 132,85,80,74,61,94,86,56,58,53,46,60,50,75,49,54,62,88,55,83,44,80,92,38,47,53,65,47,94,62,65,47,72,65,79,79,63,42,83,73,49,62,43,64,88,71,72,64,92,91,52,92,65,81,69,48,77,43,61,43,61,77,82,62,82,88,78,86,88,49,69,64,85,96,42,76,53,88,86,84,132

pLDDT: mean 90.26, std 14.5, range [37.62, 97.81]

Nearest PDB structures (foldseek):
  5l5g-assembly2_D  TM=9.373E-01  e=3.204E-08  Mus musculus
  5l5c-assembly1_A-2  TM=9.512E-01  e=8.593E-04  Mus musculus
  5l5l-assembly1_A  TM=8.871E-01  e=6.680E-04  Mus musculus
  5l5k-assembly1_A  TM=9.248E-01  e=1.105E-03  Mus musculus
  3juz-assembly1_A-2  TM=6.577E-01  e=2.391E+00  Mus musculus

Mean predicted aligned error: 6.36 Å